Protein AF-A0A7I4YPW0-F1 (afdb_monomer)

Sequence (68 aa):
MFFYIVCALFLLNAFTTEAAVTTTAPCVDRGGEAYCSVHTGAPDYICTNVMKYYLASQLCAKSCGVCV

Nearest PDB structures (foldseek):
  5lri-assembly1_L  TM=3.009E-01  e=8.959E+00  Cereibacter sphaeroides 2.4.1

Secondary structure (DSSP, 8-state):
-HHHHHHHHHHHHHHHHHHTS--------TT-HHHHHHHTTSSS-TTT-GGGHHHHHHHSTTTTT---

pLDDT: mean 74.26, std 11.29, range [49.84, 88.62]

Organism: Haemonchus contortus (NCBI:txid6289)

Radius of gyration: 20.79 Å; Cα contacts (8 Å, |Δi|>4): 58; chains: 1; bounding box: 37×19×59 Å

Foldseek 3Di:
DVVVVVVVVVVVVVVVVVVVPPPPPPQDAQQDPVVQVVLCVDPNRLLPPPVNVVVCVVHVCNSSVVGD

Solvent-accessible surface area (backbone atoms only — not comparable to full-atom values): 3998 Å² total; per-residue (Å²): 117,70,68,60,53,54,53,52,53,53,54,50,55,58,58,53,62,65,69,73,74,68,81,72,70,79,65,48,48,69,56,37,69,72,50,35,56,52,36,70,68,41,97,76,27,32,65,76,37,75,92,33,36,69,53,21,61,61,23,21,12,40,83,55,63,70,48,125

Structure (mmCIF, N/CA/C/O backbone):
data_AF-A0A7I4YPW0-F1
#
_entry.id   AF-A0A7I4YPW0-F1
#
loop_
_atom_site.group_PDB
_atom_site.id
_atom_site.type_symbol
_atom_site.label_atom_id
_atom_site.label_alt_id
_atom_site.label_comp_id
_atom_site.label_asym_id
_atom_site.label_entity_id
_atom_site.label_seq_id
_atom_site.pdbx_PDB_ins_code
_atom_site.Cartn_x
_atom_site.Cartn_y
_atom_site.Cartn_z
_atom_site.occupancy
_atom_site.B_iso_or_equiv
_atom_site.auth_seq_id
_atom_site.auth_comp_id
_atom_site.auth_asym_id
_atom_site.auth_atom_id
_atom_site.pdbx_PDB_model_num
ATOM 1 N N . MET A 1 1 ? -28.379 3.607 45.622 1.00 61.94 1 MET A N 1
ATOM 2 C CA . MET A 1 1 ? -28.642 3.627 44.162 1.00 61.94 1 MET A CA 1
ATOM 3 C C . MET A 1 1 ? -27.568 4.378 43.372 1.00 61.94 1 MET A C 1
ATOM 5 O O . MET A 1 1 ? -27.210 3.908 42.307 1.00 61.94 1 MET A O 1
ATOM 9 N N . PHE A 1 2 ? -26.981 5.460 43.905 1.00 70.81 2 PHE A N 1
ATOM 10 C CA . PHE A 1 2 ? -25.899 6.221 43.252 1.00 70.81 2 PHE A CA 1
ATOM 11 C C . PHE A 1 2 ? -24.614 5.410 42.964 1.00 70.81 2 PHE A C 1
ATOM 13 O O . PHE A 1 2 ? -24.041 5.530 41.889 1.00 70.81 2 PHE A O 1
ATOM 20 N N . PHE A 1 3 ? -24.210 4.514 43.876 1.00 70.44 3 PHE A N 1
ATOM 21 C CA . PHE A 1 3 ? -23.012 3.672 43.705 1.00 70.44 3 PHE A CA 1
ATOM 22 C C . PHE A 1 3 ? -23.047 2.785 42.449 1.00 70.44 3 PHE A C 1
ATOM 24 O O . PHE A 1 3 ? -22.034 2.633 41.777 1.00 70.44 3 PHE A O 1
ATOM 31 N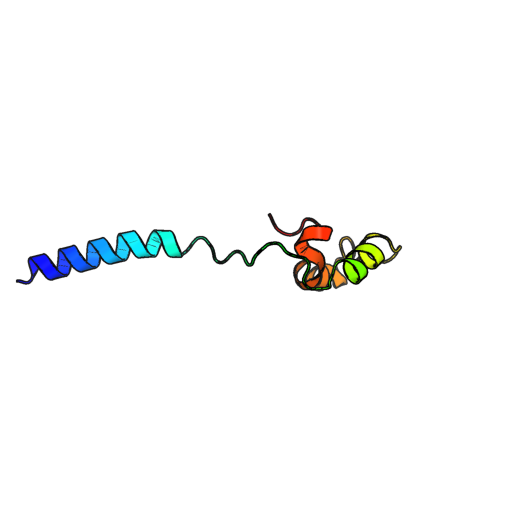 N . TYR A 1 4 ? -24.219 2.254 42.088 1.00 73.56 4 TYR A N 1
ATOM 32 C CA . TYR A 1 4 ? -24.379 1.401 40.906 1.00 73.56 4 TYR A CA 1
ATOM 33 C C . TYR A 1 4 ? -24.172 2.167 39.596 1.00 73.56 4 TYR A C 1
ATOM 35 O O . TYR A 1 4 ? -23.640 1.613 38.638 1.00 73.56 4 TYR A O 1
ATOM 43 N N . ILE A 1 5 ? -24.550 3.448 39.570 1.00 75.88 5 ILE A N 1
ATOM 44 C CA . ILE A 1 5 ? -24.384 4.314 38.399 1.00 75.88 5 ILE A CA 1
ATOM 45 C C . ILE A 1 5 ? -22.895 4.574 38.161 1.00 75.88 5 ILE A C 1
ATOM 47 O O . ILE A 1 5 ? -22.415 4.431 37.042 1.00 75.88 5 ILE A O 1
ATOM 51 N N . VAL A 1 6 ? -22.145 4.872 39.225 1.00 77.44 6 VAL A N 1
ATOM 52 C CA . VAL A 1 6 ? -20.696 5.099 39.139 1.00 77.44 6 VAL A CA 1
ATOM 53 C C . VAL A 1 6 ? -19.980 3.840 38.640 1.00 77.44 6 VAL A C 1
ATOM 55 O O . VAL A 1 6 ? -19.193 3.926 37.701 1.00 77.44 6 VAL A O 1
ATOM 58 N N . CYS A 1 7 ? -20.310 2.660 39.176 1.00 76.06 7 CYS A N 1
ATOM 59 C CA . CYS A 1 7 ? -19.748 1.394 38.695 1.00 76.06 7 CYS A CA 1
ATOM 60 C C . CYS A 1 7 ? -20.057 1.128 37.211 1.00 76.06 7 CYS A C 1
ATOM 62 O O . CYS A 1 7 ? -19.169 0.702 36.477 1.00 76.06 7 CYS A O 1
ATOM 64 N N . ALA A 1 8 ? -21.277 1.418 36.748 1.00 75.12 8 ALA A N 1
ATOM 65 C CA . ALA A 1 8 ? -21.644 1.258 35.340 1.00 75.12 8 ALA A CA 1
ATOM 66 C C . ALA A 1 8 ? -20.853 2.203 34.416 1.00 75.12 8 ALA A C 1
ATOM 68 O O . ALA A 1 8 ? -20.390 1.780 33.359 1.00 75.12 8 ALA A O 1
ATOM 69 N N . LEU A 1 9 ? -20.630 3.456 34.830 1.00 71.56 9 LEU A N 1
ATOM 70 C CA . LEU A 1 9 ? -19.796 4.402 34.080 1.00 71.56 9 LEU A CA 1
ATOM 71 C C . LEU A 1 9 ? -18.324 3.966 34.013 1.00 71.56 9 LEU A C 1
ATOM 73 O O . LEU A 1 9 ? -17.693 4.131 32.970 1.00 71.56 9 LEU A O 1
ATOM 77 N N . PHE A 1 10 ? -17.768 3.393 35.083 1.00 69.50 10 PHE A N 1
ATOM 78 C CA . PHE A 1 10 ? -16.400 2.859 35.059 1.00 69.50 10 PHE A CA 1
ATOM 79 C C . PHE A 1 10 ? -16.257 1.668 34.099 1.00 69.50 10 PHE A C 1
ATOM 81 O O . PHE A 1 10 ? -15.279 1.602 33.357 1.00 69.50 10 PHE A O 1
ATOM 88 N N . LEU A 1 11 ? -17.246 0.769 34.060 1.00 70.62 11 LEU A N 1
ATOM 89 C CA . LEU A 1 11 ? -17.245 -0.381 33.148 1.00 70.62 11 LEU A CA 1
ATOM 90 C C . LEU A 1 11 ? -17.381 0.036 31.674 1.00 70.62 11 LEU A C 1
ATOM 92 O O . LEU A 1 11 ? -16.727 -0.547 30.813 1.00 70.62 11 LEU A O 1
ATOM 96 N N . LEU A 1 12 ? -18.172 1.073 31.382 1.00 64.50 12 LEU A N 1
ATOM 97 C CA . LEU A 1 12 ? -18.292 1.621 30.027 1.00 64.50 12 LEU A CA 1
ATOM 98 C C . LEU A 1 12 ? -16.987 2.276 29.554 1.00 64.50 12 LEU A C 1
ATOM 100 O O . LEU A 1 12 ? -16.582 2.047 28.420 1.00 64.50 12 LEU A O 1
ATOM 104 N N . ASN A 1 13 ? -16.300 3.029 30.421 1.00 61.88 13 ASN A N 1
ATOM 105 C CA . ASN A 1 13 ?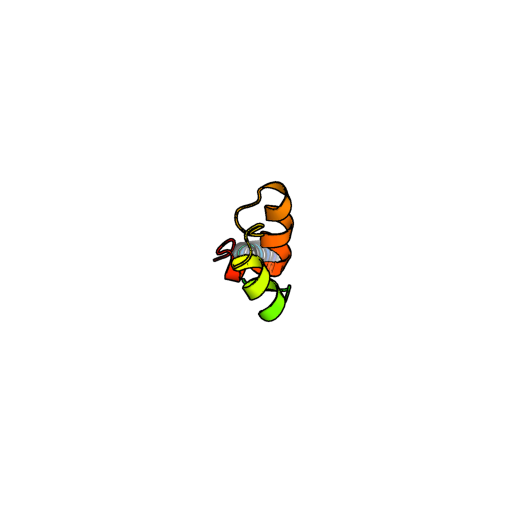 -15.018 3.655 30.073 1.00 61.88 13 ASN A CA 1
ATOM 106 C C . ASN A 1 13 ? -13.911 2.622 29.790 1.00 61.88 13 ASN A C 1
ATOM 108 O O . ASN A 1 13 ? -13.094 2.828 28.890 1.00 61.88 13 ASN A O 1
ATOM 112 N N . ALA A 1 14 ? -13.901 1.495 30.513 1.00 62.78 14 ALA A N 1
ATOM 113 C CA . ALA A 1 14 ? -12.987 0.386 30.231 1.00 62.78 14 ALA A CA 1
ATOM 114 C C . ALA A 1 14 ? -13.230 -0.183 28.821 1.00 62.78 14 ALA A C 1
ATOM 116 O O . ALA A 1 14 ? -12.306 -0.234 28.015 1.00 62.78 14 ALA A O 1
ATOM 117 N N . PHE A 1 15 ? -14.489 -0.471 28.479 1.00 58.09 15 PHE A N 1
ATOM 118 C CA . PHE A 1 15 ? -14.862 -1.063 27.191 1.00 58.09 15 PHE A CA 1
ATOM 119 C C . PHE A 1 15 ? -14.649 -0.119 25.991 1.00 58.09 15 PHE A C 1
ATOM 121 O O . PHE A 1 15 ? -14.317 -0.556 24.891 1.00 58.09 15 PHE A O 1
ATOM 128 N N . THR A 1 16 ? -14.799 1.196 26.178 1.00 58.47 16 THR A N 1
ATOM 129 C CA . THR A 1 16 ? -14.576 2.176 25.098 1.00 58.47 16 THR A CA 1
ATOM 130 C C . THR A 1 16 ? -13.103 2.415 24.779 1.00 58.47 16 THR A C 1
ATOM 132 O O . THR A 1 16 ? -12.791 2.867 23.679 1.00 58.47 16 THR A O 1
ATOM 135 N N . THR A 1 17 ? -12.191 2.112 25.709 1.00 55.28 17 THR A N 1
ATOM 136 C CA . THR A 1 17 ? -10.746 2.294 25.482 1.00 55.28 17 THR A CA 1
ATOM 137 C C . THR A 1 17 ? -10.224 1.287 24.448 1.00 55.28 17 THR A C 1
ATOM 139 O O . THR A 1 17 ? -9.333 1.595 23.662 1.00 55.28 17 THR A O 1
ATOM 142 N N . GLU A 1 18 ? -10.843 0.108 24.391 1.00 54.62 18 GLU A N 1
ATOM 143 C CA . GLU A 1 18 ? -10.485 -0.998 23.495 1.00 54.62 18 GLU A CA 1
ATOM 144 C C . GLU A 1 18 ? -11.001 -0.774 22.063 1.00 54.62 18 GLU A C 1
ATOM 146 O O . GLU A 1 18 ? -10.370 -1.180 21.091 1.00 54.62 18 GLU A O 1
ATOM 151 N N . ALA A 1 19 ? -12.123 -0.061 21.914 1.00 52.78 19 ALA A N 1
ATOM 152 C CA . ALA A 1 19 ? -12.748 0.218 20.620 1.00 52.78 19 ALA A CA 1
ATOM 153 C C . ALA A 1 19 ? -12.090 1.378 19.844 1.00 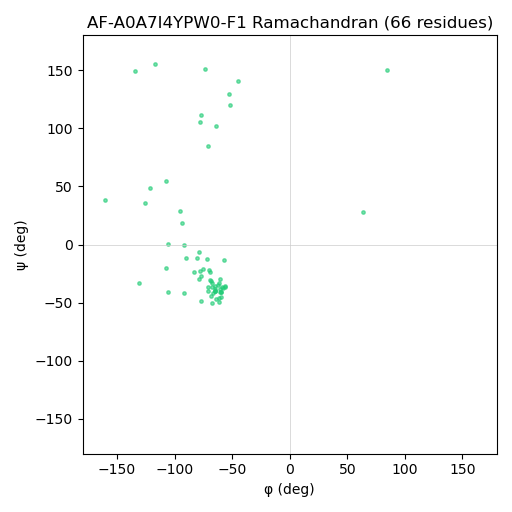52.78 19 ALA A C 1
ATOM 155 O O . ALA A 1 19 ? -12.367 1.567 18.660 1.00 52.78 19 ALA A O 1
ATOM 156 N N . ALA A 1 20 ? -11.211 2.155 20.486 1.00 51.28 20 ALA A N 1
ATOM 157 C CA . ALA A 1 20 ? -10.515 3.274 19.849 1.00 51.28 20 ALA A CA 1
ATOM 158 C C . ALA A 1 20 ? -9.327 2.842 18.964 1.00 51.28 20 ALA A C 1
ATOM 160 O O . ALA A 1 20 ? -8.745 3.679 18.275 1.00 51.28 20 ALA A O 1
ATOM 161 N N . VAL A 1 21 ? -8.965 1.553 18.951 1.00 53.81 21 VAL A N 1
ATOM 162 C CA . VAL A 1 21 ? -7.744 1.051 18.296 1.00 53.81 21 VAL A CA 1
ATOM 163 C C . VAL A 1 21 ? -8.063 0.000 17.233 1.00 53.81 21 VAL A C 1
ATOM 165 O O . VAL A 1 21 ? -7.472 -1.071 17.227 1.00 53.81 21 VAL A O 1
ATOM 168 N N . THR A 1 22 ? -9.011 0.238 16.321 1.00 50.66 22 THR A N 1
ATOM 169 C CA . THR A 1 22 ? -9.056 -0.554 15.066 1.00 50.66 22 THR A CA 1
ATOM 170 C C . THR A 1 22 ? -9.846 0.102 13.932 1.00 50.66 22 THR A C 1
ATOM 172 O O . THR A 1 22 ? -10.534 -0.560 13.164 1.00 50.66 22 THR A O 1
ATOM 175 N N . THR A 1 23 ? -9.754 1.421 13.772 1.00 49.84 23 THR A N 1
ATOM 1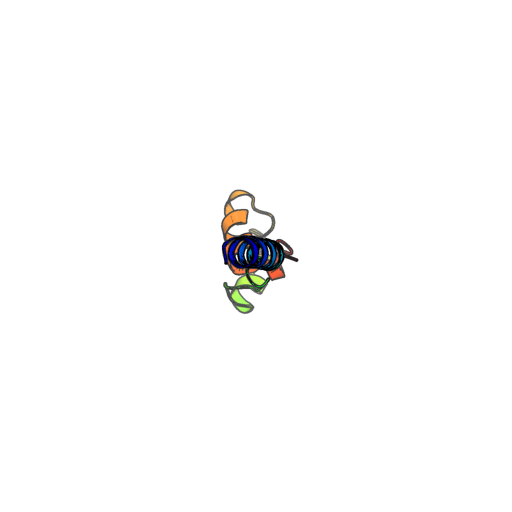76 C CA . THR A 1 23 ? -10.160 2.077 12.514 1.00 49.84 23 THR A CA 1
ATOM 177 C C . THR A 1 23 ? -8.973 2.288 11.578 1.00 49.84 23 THR A C 1
ATOM 179 O O . THR A 1 23 ? -8.977 3.195 10.747 1.00 49.84 23 THR A O 1
ATOM 182 N N . THR A 1 24 ? -7.953 1.429 11.649 1.00 56.12 24 THR A N 1
ATOM 183 C CA . THR A 1 24 ? -7.097 1.201 10.486 1.00 56.12 24 THR A CA 1
ATOM 184 C C . THR A 1 24 ? -7.983 0.572 9.422 1.00 56.12 24 THR A C 1
ATOM 186 O O . THR A 1 24 ? -8.370 -0.591 9.508 1.00 56.12 24 THR A O 1
ATOM 189 N N . ALA A 1 25 ? -8.401 1.390 8.452 1.00 63.44 25 ALA A N 1
ATOM 190 C CA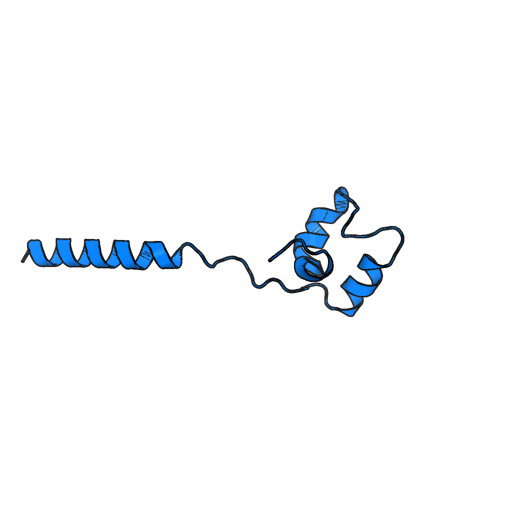 . ALA A 1 25 ? -9.113 0.911 7.278 1.00 63.44 25 ALA A CA 1
ATOM 191 C C . ALA A 1 25 ? -8.395 -0.339 6.733 1.00 63.44 25 ALA A C 1
ATOM 193 O O . ALA A 1 25 ? -7.161 -0.361 6.747 1.00 63.44 25 ALA A O 1
ATOM 194 N N . PRO A 1 26 ? -9.130 -1.369 6.272 1.00 70.88 26 PRO A N 1
ATOM 195 C CA . PRO A 1 26 ? -8.510 -2.608 5.822 1.00 70.88 26 PRO A CA 1
ATOM 196 C C . PRO A 1 26 ? -7.430 -2.289 4.784 1.00 70.88 26 PRO A C 1
ATOM 198 O O . PRO A 1 26 ? -7.685 -1.525 3.849 1.00 70.88 26 PRO A O 1
ATOM 201 N N . CYS A 1 27 ? -6.226 -2.837 4.981 1.00 78.12 27 CYS A N 1
ATOM 202 C CA . CYS A 1 27 ? -5.089 -2.625 4.091 1.00 78.12 27 CYS A CA 1
ATOM 203 C C . CYS A 1 27 ? -5.330 -3.355 2.764 1.00 78.12 27 CYS A C 1
ATOM 205 O O . CYS A 1 27 ? -4.964 -4.517 2.575 1.00 78.12 27 CYS A O 1
ATOM 207 N N . VAL A 1 28 ? -6.038 -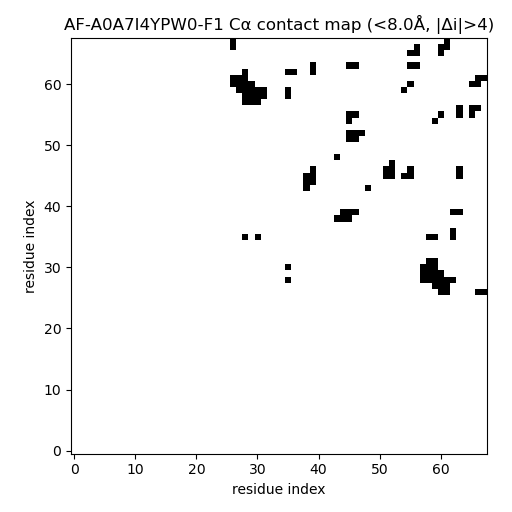2.682 1.860 1.00 84.75 28 VAL A N 1
ATOM 208 C CA . VAL A 1 28 ? -6.460 -3.223 0.569 1.00 84.75 28 VAL A CA 1
ATOM 209 C C . VAL A 1 28 ? -6.201 -2.222 -0.542 1.00 84.75 28 VAL A C 1
ATOM 211 O O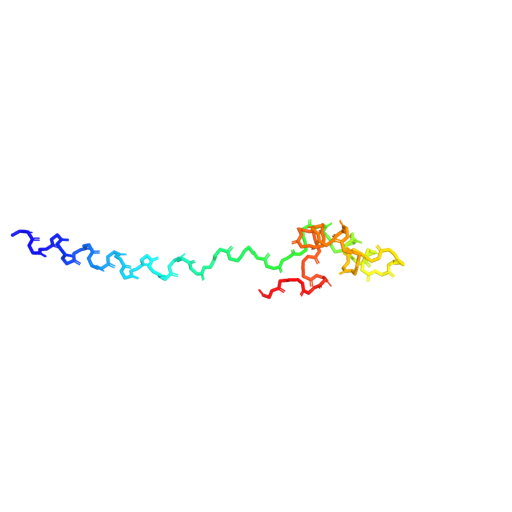 . VAL A 1 28 ? -6.292 -1.009 -0.350 1.00 84.75 28 VAL A O 1
ATOM 214 N N . ASP A 1 29 ? -5.932 -2.748 -1.730 1.00 86.75 29 ASP A N 1
ATOM 215 C CA . ASP A 1 29 ? -5.842 -1.941 -2.938 1.00 86.75 29 ASP A CA 1
ATOM 216 C C . ASP A 1 29 ? -7.252 -1.608 -3.435 1.00 86.75 29 ASP A C 1
ATOM 218 O O . ASP A 1 29 ? -7.960 -2.455 -3.980 1.00 86.75 29 ASP A O 1
ATOM 222 N N . ARG A 1 30 ? -7.679 -0.359 -3.236 1.00 86.88 30 ARG A N 1
ATOM 223 C CA . ARG A 1 30 ? -8.982 0.149 -3.696 1.00 86.88 30 ARG A CA 1
ATOM 224 C C . ARG A 1 30 ? -9.007 0.489 -5.184 1.00 86.88 30 ARG A C 1
ATOM 226 O O . ARG A 1 30 ? -10.078 0.513 -5.778 1.00 86.88 30 ARG A O 1
ATOM 233 N N . GLY A 1 31 ? -7.844 0.746 -5.783 1.00 83.69 31 GLY A N 1
ATOM 234 C CA . GLY A 1 31 ? -7.701 0.991 -7.220 1.00 83.69 31 GLY A CA 1
ATOM 235 C C . GLY A 1 31 ? -7.890 -0.266 -8.072 1.00 83.69 31 GLY A C 1
ATOM 236 O O . GLY A 1 31 ? -8.048 -0.161 -9.284 1.00 83.69 31 GLY A O 1
ATOM 237 N N . GLY A 1 32 ? -7.905 -1.445 -7.442 1.00 84.06 32 GLY A N 1
ATOM 238 C CA . GLY A 1 32 ? -7.944 -2.736 -8.117 1.00 84.06 32 GLY A CA 1
ATOM 239 C C . GLY A 1 32 ? -6.554 -3.223 -8.528 1.00 84.06 32 GLY A C 1
ATOM 240 O O . GLY A 1 32 ? -5.652 -2.441 -8.832 1.00 84.06 32 GLY A O 1
ATOM 241 N N . GLU A 1 33 ? -6.391 -4.545 -8.561 1.00 82.88 33 GLU A N 1
ATOM 242 C CA . GLU A 1 33 ? -5.106 -5.209 -8.810 1.00 82.88 33 GLU A CA 1
ATOM 243 C C . GLU A 1 33 ? -4.500 -4.830 -10.170 1.00 82.88 33 GLU A C 1
ATOM 245 O O . GLU A 1 33 ? -3.309 -4.546 -10.262 1.00 82.88 33 GLU A O 1
ATOM 250 N N . ALA A 1 34 ? -5.320 -4.731 -11.221 1.00 83.94 34 ALA A N 1
ATOM 251 C CA . ALA A 1 34 ? -4.861 -4.343 -12.556 1.00 83.94 34 ALA A CA 1
ATOM 252 C C . ALA A 1 34 ? -4.323 -2.902 -12.597 1.00 83.94 34 ALA A C 1
ATOM 254 O O . ALA A 1 34 ? -3.306 -2.635 -13.230 1.00 83.94 34 ALA A O 1
ATOM 255 N N . TYR A 1 35 ? -4.976 -1.966 -11.901 1.00 85.25 35 TYR A N 1
ATOM 256 C CA . TYR A 1 35 ? -4.499 -0.586 -11.836 1.00 85.25 35 TYR A CA 1
ATOM 257 C C . TYR A 1 35 ? -3.186 -0.508 -11.060 1.00 85.25 35 TYR A C 1
ATOM 259 O O . TYR A 1 35 ? -2.211 0.062 -11.555 1.00 85.25 35 TYR A O 1
ATOM 267 N N . CYS A 1 36 ? -3.154 -1.111 -9.870 1.00 85.25 36 CYS A N 1
ATOM 268 C CA . CYS A 1 36 ? -1.984 -1.057 -9.011 1.00 85.25 36 CYS A CA 1
ATOM 269 C C . CYS A 1 36 ? -0.791 -1.761 -9.652 1.00 85.25 36 CYS A C 1
ATOM 271 O O . CYS A 1 36 ? 0.246 -1.130 -9.766 1.00 85.25 36 CYS A O 1
ATOM 273 N N . SER A 1 37 ? -0.947 -2.966 -10.204 1.00 84.69 37 SER A N 1
ATOM 274 C CA . SER A 1 37 ? 0.147 -3.695 -10.871 1.00 84.69 37 SER A CA 1
ATOM 275 C C . SER A 1 37 ? 0.786 -2.937 -12.042 1.00 84.69 37 SER A C 1
ATOM 277 O O . SER A 1 37 ? 2.005 -2.973 -12.205 1.00 84.69 37 SER A O 1
ATOM 279 N N . VAL A 1 38 ? -0.001 -2.200 -12.835 1.00 83.31 38 VAL A N 1
ATOM 280 C CA . VAL A 1 38 ? 0.528 -1.376 -13.938 1.00 83.31 38 VAL A CA 1
ATOM 281 C C . VAL A 1 38 ? 1.286 -0.153 -13.405 1.00 83.31 38 VAL A C 1
ATOM 283 O O . VAL A 1 38 ? 2.349 0.203 -13.919 1.00 83.31 38 VAL A O 1
ATOM 286 N N . HIS A 1 39 ? 0.773 0.489 -12.354 1.00 79.19 39 HIS A N 1
ATOM 287 C CA . HIS A 1 39 ? 1.322 1.742 -11.815 1.00 79.19 39 HIS A CA 1
ATOM 288 C C . HIS A 1 39 ? 2.384 1.535 -10.724 1.00 79.19 39 HIS A C 1
ATOM 290 O O . HIS A 1 39 ? 3.104 2.475 -10.383 1.00 79.19 39 HIS A O 1
ATOM 296 N N . THR A 1 40 ? 2.522 0.311 -10.217 1.00 76.88 40 THR A N 1
ATOM 297 C CA . THR A 1 40 ? 3.668 -0.188 -9.451 1.00 76.88 40 THR A CA 1
ATOM 298 C C . THR A 1 40 ? 4.680 -0.894 -10.354 1.00 76.88 40 THR A C 1
ATOM 300 O O . THR A 1 40 ? 5.438 -1.717 -9.868 1.00 76.88 40 THR A O 1
ATOM 303 N N . GLY A 1 41 ? 4.656 -0.668 -11.667 1.00 68.88 41 GLY A N 1
ATOM 304 C CA . GLY A 1 41 ? 5.581 -1.261 -12.642 1.00 68.88 41 GLY A CA 1
ATOM 305 C C . GLY A 1 41 ? 6.180 -0.220 -13.593 1.00 68.88 41 GLY A C 1
ATOM 306 O O . GLY A 1 41 ? 7.323 -0.340 -14.034 1.00 68.88 41 GLY A O 1
ATOM 307 N N . ALA A 1 42 ? 5.388 0.808 -13.906 1.00 70.12 42 ALA A N 1
ATOM 308 C CA . ALA A 1 42 ? 5.698 1.871 -14.853 1.00 70.12 42 ALA A CA 1
ATOM 309 C C . ALA A 1 42 ? 6.732 2.883 -14.321 1.00 70.12 42 ALA A C 1
ATOM 311 O O . ALA A 1 42 ? 6.728 3.167 -13.133 1.00 70.12 42 ALA A O 1
ATOM 312 N N . PRO A 1 43 ? 7.538 3.541 -15.178 1.00 58.34 43 PRO A N 1
ATOM 313 C CA . PRO A 1 43 ? 8.570 4.514 -14.775 1.00 58.34 43 PRO A CA 1
ATOM 314 C C . PRO A 1 43 ? 8.063 5.716 -13.952 1.00 58.34 43 PRO A C 1
ATOM 316 O O . PRO A 1 43 ? 8.862 6.420 -13.344 1.00 58.34 43 PRO A O 1
ATOM 319 N N . ASP A 1 44 ? 6.749 5.938 -13.902 1.00 61.06 44 ASP A N 1
ATOM 320 C CA . ASP A 1 44 ? 6.082 6.971 -13.106 1.00 61.06 44 ASP A CA 1
ATOM 321 C C . ASP A 1 44 ? 5.336 6.336 -11.912 1.00 61.06 44 ASP A C 1
ATOM 323 O O . ASP A 1 44 ? 4.120 6.487 -11.743 1.00 61.06 44 ASP A O 1
ATOM 327 N N . TYR A 1 45 ? 6.094 5.558 -11.129 1.00 76.69 45 TYR A N 1
ATOM 328 C CA . TYR A 1 45 ? 5.625 4.753 -10.001 1.00 76.69 45 TYR A CA 1
ATOM 329 C C . TYR A 1 45 ? 4.810 5.590 -9.019 1.00 76.69 45 TYR A C 1
ATOM 331 O O . TYR A 1 45 ? 5.315 6.521 -8.384 1.00 76.69 45 TYR A O 1
ATOM 339 N N . ILE A 1 46 ? 3.556 5.192 -8.821 1.00 81.81 46 ILE A N 1
ATOM 340 C CA . ILE A 1 46 ? 2.667 5.842 -7.854 1.00 81.81 46 ILE A CA 1
ATOM 341 C C . ILE A 1 46 ? 3.232 5.756 -6.424 1.00 81.81 46 ILE A C 1
ATOM 343 O O . ILE A 1 46 ? 3.028 6.668 -5.629 1.00 81.81 46 ILE A O 1
ATOM 347 N N . CYS A 1 47 ? 4.004 4.702 -6.128 1.00 80.19 47 CYS A N 1
ATOM 348 C CA . CYS A 1 47 ? 4.591 4.453 -4.813 1.00 80.19 47 CYS A CA 1
ATOM 349 C C . CYS A 1 47 ? 5.819 5.326 -4.491 1.00 80.19 47 CYS A C 1
ATOM 351 O O . CYS A 1 47 ? 6.098 5.557 -3.319 1.00 80.19 47 CYS A O 1
ATOM 353 N N . THR A 1 48 ? 6.576 5.788 -5.496 1.00 79.44 48 THR A N 1
ATOM 354 C CA . THR A 1 48 ? 7.830 6.547 -5.289 1.00 79.44 48 THR A CA 1
ATOM 355 C C . THR A 1 48 ? 7.690 8.028 -5.628 1.00 79.44 48 THR A C 1
ATOM 357 O O . THR A 1 48 ? 8.478 8.850 -5.159 1.00 79.44 48 THR A O 1
ATOM 360 N N . ASN A 1 49 ? 6.678 8.395 -6.417 1.00 82.06 49 ASN A N 1
ATOM 361 C CA . ASN A 1 49 ? 6.398 9.781 -6.746 1.00 82.06 49 ASN A CA 1
ATOM 362 C C . ASN A 1 49 ? 5.705 10.481 -5.563 1.00 82.06 49 ASN A C 1
ATOM 364 O O . ASN A 1 49 ? 4.541 10.221 -5.263 1.00 82.06 49 ASN A O 1
ATOM 368 N N . VAL A 1 50 ? 6.409 11.418 -4.920 1.00 80.94 50 VAL A N 1
ATOM 369 C CA . VAL A 1 50 ? 5.928 12.163 -3.740 1.00 80.94 50 VAL A CA 1
ATOM 370 C C . VAL A 1 50 ? 4.603 12.885 -4.011 1.00 80.94 50 VAL A C 1
ATOM 372 O O . VAL A 1 50 ? 3.726 12.912 -3.150 1.00 80.94 50 VAL A O 1
ATOM 375 N N . MET A 1 51 ? 4.406 13.398 -5.230 1.00 82.69 51 MET A N 1
ATOM 376 C CA . MET A 1 51 ? 3.163 14.075 -5.623 1.00 82.69 51 MET A CA 1
ATOM 377 C C . MET A 1 51 ? 1.980 13.103 -5.726 1.00 82.69 51 MET A C 1
ATOM 379 O O . MET A 1 51 ? 0.826 13.512 -5.615 1.00 82.69 51 MET A O 1
ATOM 383 N N . LYS A 1 52 ? 2.257 11.811 -5.934 1.00 81.12 52 LYS A N 1
ATOM 384 C CA . LYS A 1 52 ? 1.256 10.748 -6.082 1.00 81.12 52 LYS A CA 1
ATOM 385 C C . LYS A 1 52 ? 1.144 9.849 -4.854 1.00 81.12 52 LYS A C 1
ATOM 387 O O . LYS A 1 52 ? 0.285 8.973 -4.836 1.00 81.12 52 LYS A O 1
ATOM 392 N N . TYR A 1 53 ? 1.927 10.107 -3.806 1.00 82.44 53 TYR A N 1
ATOM 393 C CA . TYR A 1 53 ? 1.895 9.342 -2.561 1.00 82.44 53 TYR A CA 1
ATOM 394 C C . TYR A 1 53 ? 0.496 9.314 -1.928 1.00 82.44 53 TYR A C 1
ATOM 396 O O . TYR A 1 53 ? 0.057 8.283 -1.427 1.00 82.44 53 TYR A O 1
ATOM 404 N N . TYR A 1 54 ? -0.251 10.419 -2.026 1.00 84.50 54 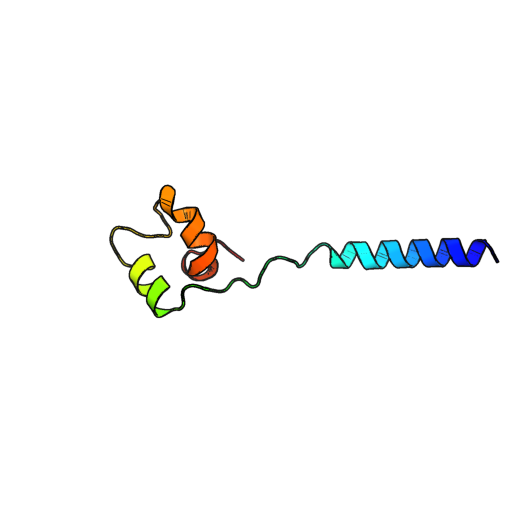TYR A N 1
ATOM 405 C CA . TYR A 1 54 ? -1.654 10.459 -1.605 1.00 84.50 54 TYR A CA 1
ATOM 406 C C . TYR A 1 54 ? -2.532 9.466 -2.384 1.00 84.50 54 TYR A C 1
ATOM 408 O O . TYR A 1 54 ? -3.378 8.798 -1.799 1.00 84.50 54 TYR A O 1
ATOM 416 N N . LEU A 1 55 ? -2.329 9.329 -3.699 1.00 84.69 55 LEU A N 1
ATOM 417 C CA . LEU A 1 55 ? -3.049 8.319 -4.473 1.00 84.69 55 LEU A CA 1
ATOM 418 C C . LEU A 1 55 ? -2.567 6.906 -4.132 1.00 84.69 55 LEU A C 1
ATOM 420 O O . LEU A 1 55 ? -3.391 6.000 -4.062 1.00 84.69 55 LEU A O 1
ATOM 424 N N . ALA A 1 56 ? -1.271 6.710 -3.879 1.00 83.50 56 ALA A N 1
ATOM 425 C CA . ALA A 1 56 ? -0.743 5.419 -3.445 1.00 83.50 56 ALA A CA 1
ATOM 426 C C . ALA A 1 56 ? -1.381 4.964 -2.128 1.00 83.50 56 ALA A C 1
ATOM 428 O O . ALA A 1 56 ? -1.834 3.828 -2.046 1.00 83.50 56 ALA A O 1
ATOM 429 N N . SER A 1 57 ? -1.504 5.852 -1.137 1.00 82.19 57 SER A N 1
ATOM 430 C CA . SER A 1 57 ? -2.119 5.530 0.158 1.00 82.19 57 SER A CA 1
ATOM 431 C C . SER A 1 57 ? -3.638 5.317 0.092 1.00 82.19 57 SER A C 1
ATOM 433 O O . SER A 1 57 ? -4.200 4.655 0.960 1.00 82.19 57 SER A O 1
ATOM 435 N N . GLN A 1 58 ? -4.311 5.847 -0.933 1.00 85.00 58 GLN A N 1
ATOM 436 C CA . GLN A 1 58 ? -5.759 5.698 -1.133 1.00 85.00 58 GLN A CA 1
ATOM 437 C C . GLN A 1 58 ? -6.122 4.489 -2.007 1.00 85.00 58 GLN A C 1
ATOM 439 O O . GLN A 1 58 ? -7.100 3.794 -1.729 1.00 85.00 58 GLN A O 1
ATOM 444 N N . LEU A 1 59 ? -5.370 4.258 -3.087 1.00 86.94 59 LEU A N 1
ATOM 445 C CA . LEU A 1 59 ? -5.713 3.304 -4.147 1.00 86.94 59 LEU A CA 1
ATOM 446 C C . LEU A 1 59 ? -4.881 2.030 -4.092 1.00 86.94 59 LEU A C 1
ATOM 448 O O . LEU A 1 59 ? -5.431 0.956 -4.306 1.00 86.94 59 LEU A O 1
ATOM 452 N N . CYS A 1 60 ? -3.584 2.140 -3.824 1.00 88.62 60 CYS A N 1
ATOM 453 C CA . CYS A 1 60 ? -2.635 1.033 -3.944 1.00 88.62 60 CYS A CA 1
ATOM 454 C C . CYS A 1 60 ? -1.857 0.823 -2.646 1.00 88.62 60 CYS A C 1
ATOM 456 O O . CYS A 1 60 ? -0.663 0.532 -2.666 1.00 88.62 60 CYS A O 1
ATOM 458 N N . ALA A 1 61 ? -2.518 1.034 -1.506 1.00 86.00 61 ALA A N 1
ATOM 459 C CA . ALA A 1 61 ? -1.861 1.100 -0.210 1.00 86.00 61 ALA A CA 1
ATOM 460 C C . ALA A 1 61 ? -1.176 -0.221 0.156 1.00 86.00 61 ALA A C 1
ATOM 462 O O . ALA A 1 61 ? -0.096 -0.205 0.745 1.00 86.00 61 ALA A O 1
ATOM 463 N N . LYS A 1 62 ? -1.766 -1.354 -0.245 1.00 86.44 62 LYS A N 1
ATOM 464 C CA . LYS A 1 62 ? -1.201 -2.686 -0.028 1.00 86.44 62 LYS A CA 1
ATOM 465 C C . LYS A 1 62 ? -0.076 -2.957 -1.028 1.00 86.44 62 LYS A C 1
ATOM 467 O O . LYS A 1 62 ? 1.015 -3.340 -0.617 1.00 86.44 62 LYS A O 1
ATOM 472 N N . SER A 1 63 ? -0.305 -2.697 -2.315 1.00 85.56 63 SER A N 1
ATOM 473 C CA . SER A 1 63 ? 0.696 -2.875 -3.380 1.00 85.56 63 SER A CA 1
ATOM 474 C C . SER A 1 63 ? 1.943 -1.998 -3.192 1.00 85.56 63 SER A C 1
ATOM 476 O O . SER A 1 63 ? 3.047 -2.413 -3.529 1.00 85.56 63 SER A O 1
ATOM 478 N N . CYS A 1 64 ? 1.786 -0.800 -2.625 1.00 83.12 64 CYS A N 1
ATOM 479 C CA . CYS A 1 64 ? 2.882 0.118 -2.314 1.00 83.12 64 CYS A CA 1
ATOM 480 C C . CYS A 1 64 ? 3.454 -0.055 -0.894 1.00 83.12 64 CYS A C 1
ATOM 482 O O . CYS A 1 64 ? 4.365 0.687 -0.532 1.00 83.12 64 CYS A O 1
ATOM 484 N N . GLY A 1 65 ? 2.927 -0.975 -0.075 1.00 83.25 65 GLY A N 1
ATOM 485 C CA . GLY A 1 65 ? 3.399 -1.202 1.299 1.00 83.25 65 GLY A CA 1
ATOM 486 C C . GLY A 1 65 ? 3.204 -0.012 2.250 1.00 83.25 65 GLY A C 1
ATOM 487 O O . GLY A 1 65 ? 3.987 0.174 3.177 1.00 83.25 65 GLY A O 1
ATOM 488 N N . VAL A 1 66 ? 2.193 0.824 2.002 1.00 82.50 66 VAL A N 1
ATOM 489 C CA . VAL A 1 66 ? 1.882 2.027 2.795 1.00 82.50 66 VAL A CA 1
ATOM 490 C C . VAL A 1 66 ? 1.047 1.694 4.038 1.00 82.50 66 VAL A C 1
ATOM 492 O O . VAL A 1 66 ? 1.064 2.447 5.009 1.00 82.50 66 VAL A O 1
ATOM 495 N N . CYS A 1 67 ? 0.324 0.574 4.026 1.00 76.12 67 CYS A N 1
ATOM 496 C CA . CYS A 1 67 ? -0.445 0.076 5.165 1.00 76.12 67 CYS A CA 1
ATOM 497 C C . CYS A 1 67 ? 0.074 -1.288 5.645 1.00 76.12 67 CYS A C 1
ATOM 499 O O . CYS A 1 67 ? 0.690 -2.027 4.874 1.00 76.12 67 CYS A O 1
ATOM 501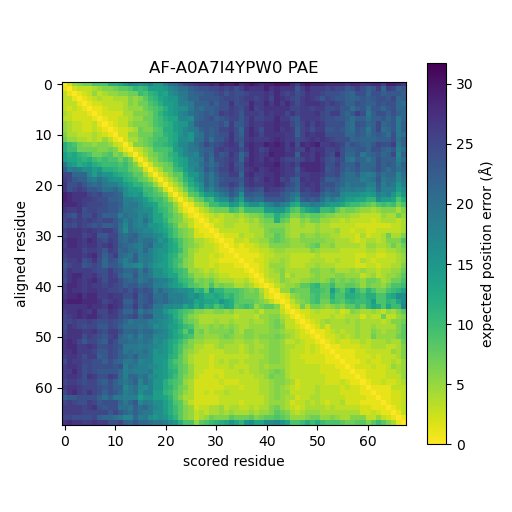 N N . VAL A 1 68 ? -0.176 -1.591 6.923 1.00 62.41 68 VAL A N 1
ATOM 502 C CA . VAL A 1 68 ? 0.152 -2.855 7.607 1.00 62.41 68 VAL A CA 1
ATOM 503 C C . VAL A 1 68 ? -1.102 -3.507 8.167 1.00 62.41 68 VAL A C 1
ATOM 505 O O . VAL A 1 68 ? -2.017 -2.754 8.573 1.00 62.41 68 VAL A O 1
#

Mean predicted aligned error: 13.17 Å